Protein AF-A0AAE4S2I0-F1 (afdb_monomer)

Structure (mmCIF, N/CA/C/O backbone):
data_AF-A0AAE4S2I0-F1
#
_entry.id   AF-A0AAE4S2I0-F1
#
loop_
_atom_site.group_PDB
_atom_site.id
_atom_site.type_symbol
_atom_site.label_atom_id
_atom_site.label_alt_id
_atom_site.label_comp_id
_atom_site.label_asym_id
_atom_site.label_entity_id
_atom_site.label_seq_id
_atom_site.pdbx_PDB_ins_code
_atom_site.Cartn_x
_atom_site.Cartn_y
_atom_site.Cartn_z
_atom_site.occupancy
_atom_site.B_iso_or_equiv
_atom_site.auth_seq_id
_atom_site.auth_comp_id
_atom_site.auth_asym_id
_atom_site.auth_atom_id
_atom_site.pdbx_PDB_model_num
ATOM 1 N N . MET A 1 1 ? -3.988 5.671 5.724 1.00 87.19 1 MET A N 1
ATOM 2 C CA . MET A 1 1 ? -4.991 4.601 5.619 1.00 87.19 1 MET A CA 1
ATOM 3 C C . MET A 1 1 ? -5.908 4.723 6.808 1.00 87.19 1 MET A C 1
ATOM 5 O O . MET A 1 1 ? -5.418 4.869 7.922 1.00 87.19 1 MET A O 1
ATOM 9 N N . THR A 1 2 ? -7.210 4.758 6.561 1.00 90.25 2 THR A N 1
ATOM 10 C CA . THR A 1 2 ? -8.209 5.025 7.593 1.00 90.25 2 THR A CA 1
ATOM 11 C C . THR A 1 2 ? -9.389 4.067 7.497 1.00 90.25 2 THR A C 1
ATOM 13 O O . THR A 1 2 ? -9.613 3.434 6.468 1.00 90.25 2 THR A O 1
ATOM 16 N N . SER A 1 3 ? -10.150 3.954 8.579 1.00 87.94 3 SER A N 1
ATOM 17 C CA . SER A 1 3 ? -11.441 3.275 8.594 1.00 87.94 3 SER A CA 1
ATOM 18 C C . SER A 1 3 ? -12.523 4.126 7.917 1.00 87.94 3 SER A C 1
ATOM 20 O O . SER A 1 3 ? -12.329 5.314 7.637 1.00 87.94 3 SER A O 1
ATOM 22 N N . ASP A 1 4 ? -13.718 3.556 7.741 1.00 84.94 4 ASP A N 1
ATOM 23 C CA . ASP A 1 4 ? -14.916 4.303 7.320 1.00 84.94 4 ASP A CA 1
ATOM 24 C C . ASP A 1 4 ? -15.243 5.503 8.240 1.00 84.94 4 ASP A C 1
ATOM 26 O O . ASP A 1 4 ? -15.938 6.427 7.823 1.00 84.94 4 ASP A O 1
ATOM 30 N N . LYS A 1 5 ? -14.739 5.500 9.484 1.00 84.50 5 LYS A N 1
ATOM 31 C CA . LYS A 1 5 ? -14.900 6.582 10.471 1.00 84.50 5 LYS A CA 1
ATOM 32 C C . LYS A 1 5 ? -13.749 7.592 10.470 1.00 84.50 5 LYS A C 1
ATOM 34 O O . LYS A 1 5 ? -13.653 8.390 11.397 1.00 84.50 5 LYS A O 1
ATOM 39 N N . ASP A 1 6 ? -12.869 7.531 9.473 1.00 86.25 6 ASP A N 1
ATOM 40 C CA . ASP A 1 6 ? -11.669 8.366 9.371 1.00 86.25 6 ASP A CA 1
ATOM 41 C C . ASP A 1 6 ? -10.647 8.142 10.509 1.00 86.25 6 ASP A C 1
ATOM 43 O O . ASP A 1 6 ? -9.775 8.975 10.747 1.00 86.25 6 ASP A O 1
ATOM 47 N N . GLU A 1 7 ? -10.701 6.986 11.182 1.00 88.12 7 GLU A N 1
ATOM 48 C CA . GLU A 1 7 ? -9.712 6.593 12.198 1.00 88.12 7 GLU A CA 1
ATOM 49 C C . GLU A 1 7 ? -8.483 5.965 11.522 1.00 88.12 7 GLU A C 1
ATOM 51 O O . GLU A 1 7 ? -8.668 5.129 10.636 1.00 88.12 7 GLU A O 1
ATOM 56 N N . PRO A 1 8 ? -7.243 6.326 11.897 1.00 89.69 8 PRO A N 1
ATOM 57 C CA . PRO A 1 8 ? -6.038 5.747 11.304 1.00 89.69 8 PRO A CA 1
ATOM 58 C C . PRO A 1 8 ? -5.926 4.248 11.601 1.00 89.69 8 PRO A C 1
ATOM 60 O O . PRO A 1 8 ? -6.171 3.813 12.725 1.00 89.69 8 PRO A O 1
ATOM 63 N N . LEU A 1 9 ? -5.531 3.469 10.590 1.00 90.38 9 LEU A N 1
ATOM 64 C CA . LEU A 1 9 ? -5.335 2.021 10.701 1.00 90.38 9 LEU A CA 1
ATOM 65 C C . LEU A 1 9 ? -3.854 1.680 10.612 1.00 90.38 9 LEU A C 1
ATOM 67 O O . LEU A 1 9 ? -3.257 1.802 9.539 1.00 90.38 9 LEU A O 1
ATOM 71 N N . LYS A 1 10 ? -3.279 1.252 11.733 1.00 90.88 10 LYS A N 1
ATOM 72 C CA . LYS A 1 10 ? -1.892 0.778 11.820 1.00 90.88 10 LYS A CA 1
ATOM 73 C C . LYS A 1 10 ? -1.784 -0.690 11.438 1.00 90.88 10 LYS A C 1
ATOM 75 O O . LYS A 1 10 ? -2.803 -1.332 11.267 1.00 90.88 10 LYS A O 1
ATOM 80 N N . ASN A 1 11 ? -0.582 -1.229 11.264 1.00 90.50 11 ASN A N 1
ATOM 81 C CA . ASN A 1 11 ? -0.349 -2.657 11.006 1.00 90.50 11 ASN A CA 1
ATOM 82 C C . ASN A 1 11 ? -1.117 -3.268 9.815 1.00 90.50 11 ASN A C 1
ATOM 84 O O . ASN A 1 11 ? -1.151 -4.489 9.664 1.00 90.50 11 ASN A O 1
ATOM 88 N N . ILE A 1 12 ? -1.692 -2.456 8.927 1.00 92.25 12 ILE A N 1
ATOM 89 C CA . ILE A 1 12 ? -2.326 -2.954 7.715 1.00 92.25 12 ILE A CA 1
ATOM 90 C C . ILE A 1 12 ? -1.218 -3.386 6.774 1.00 92.25 12 ILE A C 1
ATOM 92 O O . ILE A 1 12 ? -0.341 -2.595 6.421 1.00 92.25 12 ILE A O 1
ATOM 96 N N . GLN A 1 13 ? -1.271 -4.646 6.360 1.00 93.50 13 GLN A N 1
ATOM 97 C CA . GLN A 1 13 ? -0.330 -5.199 5.408 1.00 93.50 13 GLN A CA 1
ATOM 98 C C . GLN A 1 13 ? -0.585 -4.591 4.032 1.00 93.50 13 GLN A C 1
ATOM 100 O O . GLN A 1 13 ? -1.688 -4.682 3.496 1.00 93.50 13 GLN A O 1
ATOM 105 N N . VAL A 1 14 ? 0.455 -4.028 3.434 1.00 93.12 14 VAL A N 1
ATOM 106 C CA . VAL A 1 14 ? 0.434 -3.451 2.094 1.00 93.12 14 VAL A CA 1
ATOM 107 C C . VAL A 1 14 ? 1.351 -4.276 1.199 1.00 93.12 14 VAL A C 1
ATOM 109 O O . VAL A 1 14 ? 2.559 -4.322 1.420 1.00 93.12 14 VAL A O 1
ATOM 112 N N . ILE A 1 15 ? 0.785 -4.928 0.186 1.00 92.81 15 ILE A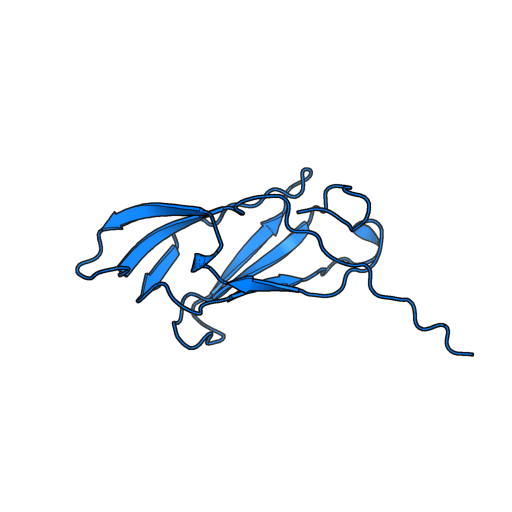 N 1
ATOM 113 C CA . ILE A 1 15 ? 1.528 -5.749 -0.775 1.00 92.81 15 ILE A CA 1
ATOM 114 C C . ILE A 1 15 ? 1.571 -5.030 -2.115 1.00 92.81 15 ILE A C 1
ATOM 116 O O . ILE A 1 15 ? 0.540 -4.880 -2.771 1.00 92.81 15 ILE A O 1
ATOM 120 N N . VAL A 1 16 ? 2.761 -4.651 -2.568 1.00 90.38 16 VAL A N 1
ATOM 121 C CA . VAL A 1 16 ? 2.960 -3.989 -3.860 1.00 90.38 16 VAL A CA 1
ATOM 122 C C . VAL A 1 16 ? 3.451 -5.003 -4.879 1.00 90.38 16 VAL A C 1
ATOM 124 O O . VAL A 1 16 ? 4.567 -5.511 -4.766 1.00 90.38 16 VAL A O 1
ATOM 127 N N . ARG A 1 17 ? 2.634 -5.307 -5.893 1.00 89.81 17 ARG A N 1
ATOM 128 C CA . ARG A 1 17 ? 3.071 -6.157 -7.009 1.00 89.81 17 ARG A CA 1
ATOM 129 C C . ARG A 1 17 ? 3.964 -5.356 -7.946 1.00 89.81 17 ARG A C 1
ATOM 131 O O . ARG A 1 17 ? 3.586 -4.275 -8.384 1.00 89.81 17 ARG A O 1
ATOM 138 N N . GLN A 1 18 ? 5.136 -5.897 -8.258 1.00 85.31 18 GLN A N 1
ATOM 139 C CA . GLN A 1 18 ? 6.081 -5.258 -9.174 1.00 85.31 18 GLN A CA 1
ATOM 140 C C . GLN A 1 18 ? 5.918 -5.781 -10.609 1.00 85.31 18 GLN A C 1
ATOM 142 O O . GLN A 1 18 ? 6.220 -5.065 -11.562 1.00 85.31 18 GLN A O 1
ATOM 147 N N . ASP A 1 19 ? 5.401 -7.000 -10.785 1.00 84.88 19 ASP A N 1
ATOM 148 C CA . ASP A 1 19 ? 5.157 -7.567 -12.112 1.00 84.88 19 ASP A CA 1
ATOM 149 C C . ASP A 1 19 ? 3.938 -6.923 -12.791 1.00 84.88 19 ASP A C 1
ATOM 151 O O . ASP A 1 19 ? 2.882 -6.755 -12.173 1.00 84.88 19 ASP A O 1
ATOM 155 N N . TRP A 1 20 ? 4.072 -6.596 -14.077 1.00 79.81 20 TRP A N 1
ATOM 156 C CA . TRP A 1 20 ? 3.016 -6.006 -14.903 1.00 79.81 20 TRP A CA 1
ATOM 157 C C . TRP A 1 20 ? 1.751 -6.875 -14.958 1.00 79.81 20 TRP A C 1
ATOM 159 O O . TRP A 1 20 ? 0.650 -6.340 -15.073 1.00 79.81 20 TRP A O 1
ATOM 169 N N . ASN A 1 21 ? 1.887 -8.201 -14.836 1.00 83.81 21 ASN A N 1
ATOM 170 C CA . ASN A 1 21 ? 0.764 -9.139 -14.836 1.00 83.81 21 ASN A CA 1
ATOM 171 C C . ASN A 1 21 ? 0.145 -9.364 -13.441 1.00 83.81 21 ASN A C 1
ATOM 173 O O . ASN A 1 21 ? -0.681 -10.263 -13.280 1.00 83.81 21 ASN A O 1
ATOM 177 N N . ASN A 1 22 ? 0.524 -8.566 -12.432 1.00 84.12 22 ASN A N 1
ATOM 178 C CA . ASN A 1 22 ? 0.137 -8.754 -11.028 1.00 84.12 22 ASN A CA 1
ATOM 179 C C . ASN A 1 22 ? 0.559 -10.107 -10.430 1.00 84.12 22 ASN A C 1
ATOM 181 O O . ASN A 1 22 ? -0.067 -10.597 -9.485 1.00 84.12 22 ASN A O 1
ATOM 185 N N . GLY A 1 23 ? 1.624 -10.702 -10.966 1.00 83.19 23 GLY A N 1
ATOM 186 C CA . GLY A 1 23 ? 2.214 -11.938 -10.479 1.00 83.19 23 GLY A CA 1
ATOM 187 C C . GLY A 1 23 ? 2.531 -11.864 -8.990 1.00 83.19 23 GLY A C 1
ATOM 188 O O . GLY A 1 23 ? 2.855 -10.809 -8.445 1.00 83.19 23 GLY A O 1
ATOM 189 N N . VAL A 1 24 ? 2.429 -13.006 -8.307 1.00 82.38 24 VAL A N 1
ATOM 190 C CA . VAL A 1 24 ? 2.637 -13.072 -6.852 1.00 82.38 24 VAL A CA 1
ATOM 191 C C . VAL A 1 24 ? 4.078 -12.690 -6.473 1.00 82.38 24 VAL A C 1
ATOM 193 O O . VAL A 1 24 ? 4.320 -12.218 -5.366 1.00 82.38 24 VAL A O 1
ATOM 196 N N . PHE A 1 25 ? 5.024 -12.820 -7.401 1.00 77.81 25 PHE A N 1
ATOM 197 C CA . PHE A 1 25 ? 6.397 -12.360 -7.242 1.00 77.81 25 PHE A CA 1
ATOM 198 C C . PHE A 1 25 ? 6.910 -11.740 -8.550 1.00 77.81 25 PHE A C 1
ATOM 200 O O . PHE A 1 25 ? 6.547 -12.245 -9.613 1.00 77.81 25 PHE A O 1
ATOM 207 N N . PRO A 1 26 ? 7.772 -10.706 -8.481 1.00 83.56 26 PRO A N 1
ATOM 208 C CA . PRO A 1 26 ? 8.261 -10.059 -7.260 1.00 83.56 26 PRO A CA 1
ATOM 209 C C . PRO A 1 26 ? 7.228 -9.102 -6.632 1.00 83.56 26 PRO A C 1
ATOM 211 O O . PRO A 1 26 ? 6.439 -8.452 -7.324 1.00 83.56 26 PRO A O 1
ATOM 214 N N . ALA A 1 27 ? 7.203 -9.053 -5.298 1.00 87.00 27 ALA A N 1
ATOM 215 C CA . ALA A 1 27 ? 6.317 -8.188 -4.530 1.00 87.00 27 ALA A CA 1
ATOM 216 C C . ALA A 1 27 ? 7.013 -7.705 -3.259 1.00 87.00 27 ALA A C 1
ATOM 218 O O . ALA A 1 27 ? 7.779 -8.453 -2.655 1.00 87.00 27 ALA A O 1
ATOM 219 N N . ASP A 1 28 ? 6.710 -6.476 -2.865 1.00 88.56 28 ASP A N 1
ATOM 220 C CA . ASP A 1 28 ? 7.161 -5.907 -1.601 1.00 88.56 28 ASP A CA 1
ATOM 221 C C . ASP A 1 28 ? 6.020 -5.923 -0.583 1.00 88.56 28 ASP A C 1
ATOM 223 O O . ASP A 1 28 ? 4.853 -5.800 -0.962 1.00 88.56 28 ASP A O 1
ATOM 227 N N . THR A 1 29 ? 6.344 -6.136 0.691 1.00 91.56 29 THR A N 1
ATOM 228 C CA . THR A 1 29 ? 5.358 -6.192 1.779 1.00 91.56 29 THR A CA 1
ATOM 229 C C . THR A 1 29 ? 5.775 -5.248 2.889 1.00 91.56 29 THR A C 1
ATOM 231 O O . THR A 1 29 ? 6.767 -5.484 3.572 1.00 91.56 29 THR A O 1
ATOM 234 N N . ILE A 1 30 ? 4.972 -4.212 3.097 1.00 92.75 30 ILE A N 1
ATOM 235 C CA . ILE A 1 30 ? 5.162 -3.206 4.143 1.00 92.75 30 ILE A CA 1
ATOM 236 C C . ILE A 1 30 ? 3.922 -3.153 5.036 1.00 92.75 30 ILE A C 1
ATOM 238 O O . ILE A 1 30 ? 2.898 -3.765 4.731 1.00 92.75 30 ILE A O 1
ATOM 242 N N . TYR A 1 31 ? 4.007 -2.413 6.135 1.00 92.12 31 TYR A N 1
ATOM 243 C CA . TYR A 1 31 ? 2.905 -2.245 7.078 1.00 92.12 31 TYR A CA 1
ATOM 244 C C . TYR A 1 31 ? 2.659 -0.765 7.335 1.00 92.12 31 TYR A C 1
ATOM 246 O O . TYR A 1 31 ? 3.599 0.033 7.320 1.00 92.12 31 TYR A O 1
ATOM 254 N N . THR A 1 32 ? 1.399 -0.396 7.551 1.00 91.56 32 THR A N 1
ATOM 255 C CA . THR A 1 32 ? 1.061 0.969 7.954 1.00 91.56 32 THR A CA 1
ATOM 256 C C . THR A 1 32 ? 1.531 1.267 9.377 1.00 91.56 32 THR A C 1
ATOM 258 O O . THR A 1 32 ? 1.521 0.401 10.253 1.00 91.56 32 THR A O 1
ATOM 261 N N . ASP A 1 33 ? 1.932 2.510 9.620 1.00 91.44 33 ASP A N 1
ATOM 262 C CA . ASP A 1 33 ? 2.339 2.995 10.938 1.00 91.44 33 ASP A CA 1
ATOM 263 C C . ASP A 1 33 ? 1.142 3.407 11.819 1.00 91.44 33 ASP A C 1
ATOM 265 O O . ASP A 1 33 ? -0.017 3.269 11.432 1.00 91.44 33 ASP A O 1
ATOM 269 N N . GLU A 1 34 ? 1.401 3.954 13.012 1.00 90.44 34 GLU A N 1
ATOM 270 C CA . GLU A 1 34 ? 0.360 4.400 13.956 1.00 90.44 34 GLU A CA 1
ATOM 271 C C . GLU A 1 34 ? -0.597 5.471 13.406 1.00 90.44 34 GLU A C 1
ATOM 273 O O . GLU A 1 34 ? -1.703 5.634 13.920 1.00 90.44 34 GLU A O 1
ATOM 278 N N . LYS A 1 35 ? -0.200 6.197 12.358 1.00 90.06 35 LYS A N 1
ATOM 279 C CA . LYS A 1 35 ? -1.030 7.197 11.673 1.00 90.06 35 LYS A CA 1
ATOM 280 C C . LYS A 1 35 ? -1.732 6.615 10.445 1.00 90.06 35 LYS A C 1
ATOM 282 O O . LYS A 1 35 ? -2.437 7.325 9.725 1.00 90.06 35 LYS A O 1
ATOM 287 N N . GLY A 1 36 ? -1.555 5.321 10.199 1.00 88.31 36 GLY A N 1
ATOM 288 C CA . GLY A 1 36 ? -1.995 4.637 8.998 1.00 88.31 36 GLY A CA 1
ATOM 289 C C . GLY A 1 36 ? -1.214 5.047 7.753 1.00 88.31 36 GLY A C 1
ATOM 290 O O . GLY A 1 36 ? -1.683 4.826 6.634 1.00 88.31 36 GLY A O 1
ATOM 291 N N . GLU A 1 37 ? -0.068 5.697 7.908 1.00 90.62 37 GLU A N 1
ATOM 292 C CA . GLU A 1 37 ? 0.792 6.086 6.801 1.00 90.62 37 GLU A CA 1
ATOM 293 C C . GLU A 1 37 ? 1.668 4.897 6.405 1.00 90.62 37 GLU A C 1
ATOM 295 O O . GLU A 1 37 ? 2.017 4.044 7.218 1.00 90.62 37 GLU A O 1
ATOM 300 N N . PHE A 1 38 ? 1.991 4.804 5.122 1.00 90.75 38 PHE A N 1
ATOM 301 C CA . PHE A 1 38 ? 2.920 3.804 4.624 1.00 90.75 38 PHE A CA 1
ATOM 302 C C . PHE A 1 38 ? 3.705 4.391 3.467 1.00 90.75 38 PHE A C 1
ATOM 304 O O . PHE A 1 38 ? 3.256 5.311 2.772 1.00 90.75 38 PHE A O 1
ATOM 311 N N . LYS A 1 39 ? 4.884 3.828 3.257 1.00 87.81 39 LYS A N 1
ATOM 312 C CA . LYS A 1 39 ? 5.796 4.256 2.217 1.00 87.81 39 LYS A CA 1
ATOM 313 C C . LYS A 1 39 ? 6.566 3.046 1.730 1.00 87.81 39 LYS A C 1
ATOM 315 O O . LYS A 1 39 ? 7.111 2.311 2.546 1.00 87.81 39 LYS A O 1
ATOM 320 N N . THR A 1 40 ? 6.580 2.836 0.421 1.00 83.56 40 THR A N 1
ATOM 321 C CA . THR A 1 40 ? 7.387 1.758 -0.152 1.00 83.56 40 THR A CA 1
ATOM 322 C C . THR A 1 40 ? 8.850 2.171 -0.148 1.00 83.56 40 THR A C 1
ATOM 324 O O . THR A 1 40 ? 9.168 3.340 -0.392 1.00 83.56 40 THR A O 1
ATOM 327 N N . GLU A 1 41 ? 9.735 1.213 0.095 1.00 78.69 41 GLU A N 1
ATOM 328 C CA . GLU A 1 41 ? 11.165 1.410 -0.134 1.00 78.69 41 GLU A CA 1
ATOM 329 C C . GLU A 1 41 ? 11.472 1.292 -1.636 1.00 78.69 41 GLU A C 1
ATOM 331 O O . GLU A 1 41 ? 10.555 1.307 -2.461 1.00 78.69 41 GLU A O 1
ATOM 336 N N . ASP A 1 42 ? 12.744 1.280 -2.025 1.00 77.88 42 ASP A N 1
ATOM 337 C CA . ASP A 1 42 ? 13.167 1.292 -3.422 1.00 77.88 42 ASP A CA 1
ATOM 338 C C . ASP A 1 42 ? 12.623 0.106 -4.243 1.00 77.88 42 ASP A C 1
ATOM 340 O O . ASP A 1 42 ? 13.214 -0.968 -4.324 1.00 77.88 42 ASP A O 1
ATOM 344 N N . LEU A 1 43 ? 11.497 0.319 -4.933 1.00 80.62 43 LEU A N 1
ATOM 345 C CA . LEU A 1 43 ? 10.881 -0.715 -5.759 1.00 80.62 43 LEU A CA 1
ATOM 346 C C . LEU A 1 43 ? 11.429 -0.665 -7.177 1.00 80.62 43 LEU A C 1
ATOM 348 O O . LEU A 1 43 ? 11.222 0.314 -7.897 1.00 80.62 43 LEU A O 1
ATOM 352 N N . SER A 1 44 ? 12.067 -1.754 -7.601 1.00 80.44 44 SER A N 1
ATOM 353 C CA . SER A 1 44 ? 12.432 -1.963 -9.000 1.00 80.44 44 SER A CA 1
ATOM 354 C C . SER A 1 44 ? 11.228 -2.510 -9.759 1.00 80.44 44 SER A C 1
ATOM 356 O O . SER A 1 44 ? 10.904 -3.693 -9.667 1.00 80.44 44 SER A O 1
ATOM 358 N N . ILE A 1 45 ? 10.535 -1.636 -10.486 1.00 77.94 45 ILE A N 1
ATOM 359 C CA . ILE A 1 45 ? 9.317 -1.995 -11.220 1.00 77.94 45 ILE A CA 1
ATOM 360 C C . ILE A 1 45 ? 9.572 -1.869 -12.713 1.00 77.94 45 ILE A C 1
ATOM 362 O O . ILE A 1 45 ? 10.078 -0.850 -13.183 1.00 77.94 45 ILE A O 1
ATOM 366 N N . GLY A 1 46 ? 9.222 -2.920 -13.455 1.00 73.81 46 GLY A N 1
ATOM 367 C CA . GLY A 1 46 ? 9.287 -2.946 -14.909 1.00 73.81 46 GLY A CA 1
ATOM 368 C C . GLY A 1 46 ? 7.927 -2.638 -15.523 1.00 73.81 46 GLY A C 1
ATOM 369 O O . GLY A 1 46 ? 7.077 -3.519 -15.580 1.00 73.81 46 GLY A O 1
ATOM 370 N N . GLY A 1 47 ? 7.735 -1.407 -16.002 1.00 75.06 47 GLY A N 1
ATOM 371 C CA . GLY A 1 47 ? 6.495 -0.982 -16.654 1.00 75.06 47 GLY A CA 1
ATOM 372 C C . GLY A 1 47 ? 5.383 -0.708 -15.644 1.00 75.06 47 GLY A C 1
ATOM 373 O O . GLY A 1 47 ? 4.718 -1.626 -15.182 1.00 75.06 47 GLY A O 1
ATOM 374 N N . ILE A 1 48 ? 5.165 0.564 -15.311 1.00 75.88 48 ILE A N 1
ATOM 375 C CA . ILE A 1 48 ? 4.123 0.996 -14.370 1.00 75.88 48 ILE A CA 1
ATOM 376 C C . ILE A 1 48 ? 2.805 1.139 -15.129 1.00 75.88 48 ILE A C 1
ATOM 378 O O . ILE A 1 48 ? 2.651 2.066 -15.919 1.00 75.88 48 ILE A O 1
ATOM 382 N N . ASN A 1 49 ? 1.866 0.223 -14.899 1.00 80.31 49 ASN A N 1
ATOM 383 C CA . ASN A 1 49 ? 0.545 0.242 -15.532 1.00 80.31 49 ASN A CA 1
ATOM 384 C C . ASN A 1 49 ? -0.536 -0.260 -14.568 1.00 80.31 49 ASN A C 1
ATOM 386 O O . ASN A 1 49 ? -1.048 0.491 -13.739 1.00 80.31 49 ASN A O 1
ATOM 3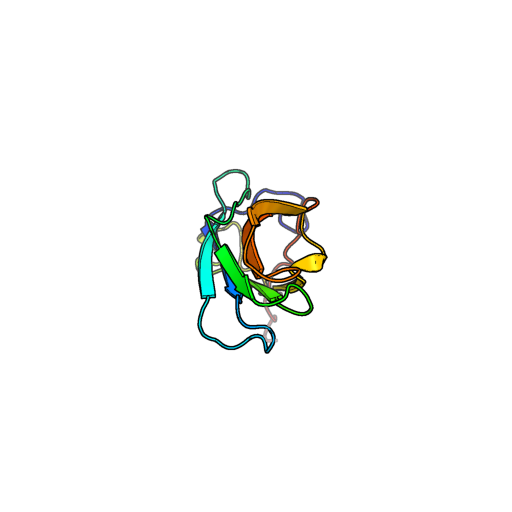90 N N . GLU A 1 50 ? -0.907 -1.532 -14.703 1.00 85.44 50 GLU A N 1
ATOM 391 C CA . GLU A 1 50 ? -2.050 -2.149 -14.031 1.00 85.44 50 GLU A CA 1
ATOM 392 C C . GLU A 1 50 ? -1.641 -2.920 -12.774 1.00 85.44 50 GLU A C 1
ATOM 394 O O . GLU A 1 50 ? -2.442 -3.693 -12.243 1.00 85.44 50 GLU A O 1
ATOM 399 N N . GLN A 1 51 ? -0.410 -2.723 -12.285 1.00 88.31 51 GLN A N 1
ATOM 400 C CA . GLN A 1 51 ? -0.012 -3.321 -11.019 1.00 88.31 51 GLN A CA 1
ATOM 401 C C . GLN A 1 51 ? -0.904 -2.821 -9.888 1.00 88.31 51 GLN A C 1
ATOM 403 O O . GLN A 1 51 ? -1.285 -1.648 -9.829 1.00 88.31 51 GLN A O 1
ATOM 408 N N . LYS A 1 52 ? -1.212 -3.733 -8.978 1.00 90.44 52 LYS A N 1
ATOM 409 C CA . LYS A 1 52 ? -2.066 -3.511 -7.827 1.00 90.44 52 LYS A CA 1
ATOM 410 C C . LYS A 1 52 ? -1.248 -3.499 -6.552 1.00 90.44 52 LYS A C 1
ATOM 412 O O . LYS A 1 52 ? -0.350 -4.320 -6.344 1.00 90.44 52 LYS A O 1
ATOM 417 N N . VAL A 1 53 ? -1.634 -2.579 -5.687 1.00 91.88 53 VAL A N 1
ATOM 418 C CA . VAL A 1 53 ? -1.243 -2.535 -4.291 1.00 91.88 53 VAL A CA 1
ATOM 419 C C . VAL A 1 53 ? -2.417 -3.064 -3.489 1.00 91.88 53 VAL A C 1
ATOM 421 O O . VAL A 1 53 ? -3.510 -2.510 -3.572 1.00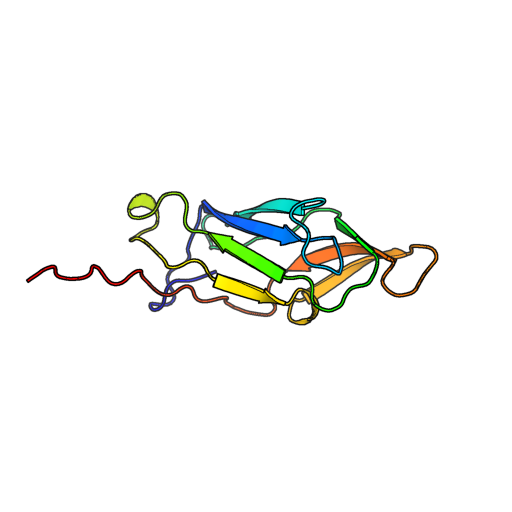 91.88 53 VAL A O 1
ATOM 424 N N . TYR A 1 54 ? -2.203 -4.162 -2.777 1.00 92.75 54 TYR A N 1
ATOM 425 C CA . TYR A 1 54 ? -3.215 -4.819 -1.959 1.00 92.75 54 TYR A CA 1
ATOM 426 C C . TYR A 1 54 ? -3.062 -4.398 -0.506 1.00 92.75 54 TYR A C 1
ATOM 428 O O . TYR A 1 54 ? -1.942 -4.269 -0.021 1.00 92.75 54 TYR A O 1
ATOM 436 N N . PHE A 1 55 ? -4.183 -4.252 0.183 1.00 92.81 55 PHE A N 1
ATOM 437 C CA . PHE A 1 55 ? -4.256 -3.908 1.593 1.00 92.81 55 PHE A CA 1
ATOM 438 C C . PHE A 1 55 ? -4.989 -5.024 2.316 1.00 92.81 55 PHE A C 1
ATOM 440 O O . PHE A 1 55 ? -6.135 -5.319 1.978 1.00 92.81 55 PHE A O 1
ATOM 447 N N . ASN A 1 56 ? -4.332 -5.648 3.285 1.00 91.69 56 ASN A N 1
ATOM 448 C CA . ASN A 1 56 ? -4.897 -6.728 4.075 1.00 91.69 56 ASN A CA 1
ATOM 449 C C . ASN A 1 56 ? -4.829 -6.378 5.553 1.00 91.69 56 ASN A C 1
ATOM 451 O O . ASN A 1 56 ? -3.773 -6.036 6.083 1.00 91.69 56 ASN A O 1
ATOM 455 N N . ASP A 1 57 ? -5.963 -6.533 6.213 1.00 90.19 57 ASP A N 1
ATOM 456 C CA . ASP A 1 57 ? -6.034 -6.535 7.660 1.00 90.19 57 ASP A CA 1
ATOM 457 C C . ASP A 1 57 ? -5.666 -7.935 8.174 1.00 90.19 57 ASP A C 1
ATOM 459 O O . ASP A 1 57 ? -6.360 -8.915 7.885 1.00 90.19 57 ASP A O 1
ATOM 463 N N . ILE A 1 58 ? -4.520 -8.037 8.848 1.00 87.25 58 ILE A N 1
ATOM 464 C CA . ILE A 1 58 ? -3.944 -9.311 9.308 1.00 87.25 58 ILE A CA 1
ATOM 465 C C . ILE A 1 58 ? -4.186 -9.574 10.796 1.00 87.25 58 ILE A C 1
ATOM 467 O O . ILE A 1 58 ? -4.084 -10.716 11.239 1.00 87.25 58 ILE A O 1
ATOM 471 N N . ASP A 1 59 ? -4.501 -8.532 11.554 1.00 82.25 59 ASP A N 1
ATOM 472 C CA . ASP A 1 59 ? -4.661 -8.513 13.008 1.00 82.25 59 ASP A CA 1
ATOM 473 C C . ASP A 1 59 ? -6.119 -8.234 13.424 1.00 82.25 59 ASP A C 1
ATOM 475 O O . ASP A 1 59 ? -6.505 -8.467 14.572 1.00 82.25 59 ASP A O 1
ATOM 479 N N . GLY A 1 60 ? -6.985 -7.857 12.480 1.00 82.94 60 GLY A N 1
ATOM 480 C CA . GLY A 1 60 ? -8.430 -7.933 12.623 1.00 82.94 60 GLY A CA 1
ATOM 481 C C . GLY A 1 60 ? -8.950 -7.041 13.745 1.00 82.94 60 GLY A C 1
ATOM 482 O O . GLY A 1 60 ? -8.933 -5.816 13.672 1.00 82.94 60 GLY A O 1
ATOM 483 N N . GLU A 1 61 ? -9.452 -7.653 14.819 1.00 82.69 61 GLU A N 1
ATOM 484 C CA . GLU A 1 61 ? -10.002 -6.892 15.949 1.00 82.69 61 GLU A CA 1
ATOM 485 C C . GLU A 1 61 ? -8.948 -6.041 16.676 1.00 82.69 61 GLU A C 1
ATOM 487 O O . GLU A 1 61 ? -9.310 -5.002 17.231 1.00 82.69 61 GLU A O 1
ATOM 492 N N . GLU A 1 62 ? -7.660 -6.403 16.618 1.00 80.19 62 GLU A N 1
ATOM 493 C CA . GLU A 1 62 ? -6.583 -5.594 17.214 1.00 80.19 62 GLU A CA 1
ATOM 494 C C . GLU A 1 62 ? -6.422 -4.228 16.530 1.00 80.19 62 GLU A C 1
ATOM 496 O O . GLU A 1 62 ? -5.947 -3.273 17.149 1.00 80.19 62 GLU A O 1
ATOM 501 N N . ASN A 1 63 ? -6.921 -4.098 15.299 1.00 73.00 63 ASN A N 1
ATOM 502 C CA . ASN A 1 63 ? -6.876 -2.878 14.503 1.00 73.00 63 ASN A CA 1
ATOM 503 C C . ASN A 1 63 ? -8.121 -1.986 14.639 1.00 73.00 63 ASN A C 1
ATOM 505 O O . ASN A 1 63 ? -8.405 -1.129 13.800 1.00 73.00 63 ASN A O 1
ATOM 509 N N . GLY A 1 64 ? -8.893 -2.167 15.716 1.00 72.06 64 GLY A N 1
ATOM 510 C CA . GLY A 1 64 ? -10.153 -1.446 15.927 1.00 72.06 64 GLY A CA 1
ATOM 511 C C . GLY A 1 64 ? -11.343 -2.078 15.191 1.00 72.06 64 GLY A C 1
ATOM 512 O O . GLY A 1 64 ? -12.400 -1.445 15.039 1.00 72.06 64 GLY A O 1
ATOM 513 N N . GLY A 1 65 ? -11.193 -3.330 14.753 1.00 78.12 65 GLY A N 1
ATOM 514 C CA . GLY A 1 65 ? -12.216 -4.167 14.126 1.00 78.12 65 GLY A CA 1
ATOM 515 C C . GLY A 1 65 ? -11.720 -4.794 12.827 1.00 78.12 65 GLY A C 1
ATOM 516 O O . GLY A 1 65 ? -10.875 -4.221 12.165 1.00 78.12 65 GLY A O 1
ATOM 517 N N . ALA A 1 66 ? -12.288 -5.932 12.428 1.00 85.94 66 ALA A N 1
ATOM 518 C CA . ALA A 1 66 ? -11.894 -6.583 11.180 1.00 85.94 66 ALA A CA 1
ATOM 519 C C . ALA A 1 66 ? -12.295 -5.755 9.944 1.00 85.94 66 ALA A C 1
ATOM 521 O O . ALA A 1 66 ? -13.465 -5.386 9.799 1.00 85.94 66 ALA A O 1
ATOM 522 N N . PHE A 1 67 ? -11.364 -5.528 9.021 1.00 89.06 67 PHE A N 1
ATOM 523 C CA . PHE A 1 67 ? -11.556 -4.842 7.743 1.00 89.06 67 PHE A CA 1
ATOM 524 C C . PHE A 1 67 ? -11.517 -5.816 6.558 1.00 89.06 67 PHE A C 1
ATOM 526 O O . PHE A 1 67 ? -10.914 -6.889 6.606 1.00 89.06 67 PHE A O 1
ATOM 533 N N . LYS A 1 68 ? -12.226 -5.471 5.478 1.00 89.94 68 LYS A N 1
ATOM 534 C CA . LYS A 1 68 ? -12.157 -6.205 4.207 1.00 89.94 68 LYS A CA 1
ATOM 535 C C . LYS A 1 68 ? -10.869 -5.800 3.484 1.00 89.94 68 LYS A C 1
ATOM 537 O O . LYS A 1 68 ? -10.513 -4.624 3.482 1.00 89.94 68 LYS A O 1
ATOM 542 N N . SER A 1 69 ? -10.204 -6.765 2.850 1.00 90.25 69 SER A N 1
ATOM 543 C CA . SER A 1 69 ? -9.076 -6.470 1.968 1.00 90.25 69 SER A CA 1
ATOM 544 C C . SER A 1 69 ? -9.516 -5.608 0.789 1.00 90.25 69 SER A C 1
ATOM 546 O O . SER A 1 69 ? -10.597 -5.824 0.237 1.00 90.25 69 SER A O 1
ATOM 548 N N . ASP A 1 70 ? -8.652 -4.691 0.370 1.00 91.88 70 ASP A N 1
ATOM 549 C CA . ASP A 1 70 ? -8.888 -3.826 -0.787 1.00 91.88 70 ASP A CA 1
ATOM 550 C C . ASP A 1 70 ? -7.637 -3.734 -1.671 1.00 91.88 70 ASP A C 1
ATOM 552 O O . ASP A 1 70 ? -6.559 -4.209 -1.305 1.00 91.88 70 ASP A O 1
ATOM 556 N N . SER A 1 71 ? -7.762 -3.148 -2.859 1.00 91.44 71 SER A N 1
ATOM 557 C CA . SER A 1 71 ? -6.632 -2.918 -3.753 1.00 91.44 71 SER A CA 1
ATOM 558 C C . SER A 1 71 ? -6.766 -1.627 -4.549 1.00 91.44 71 SER A C 1
ATOM 560 O O . SER A 1 71 ? -7.845 -1.300 -5.034 1.00 91.44 71 SER A O 1
ATOM 562 N N . VAL A 1 72 ? -5.646 -0.940 -4.766 1.00 91.44 72 VAL A N 1
ATOM 563 C CA . VAL A 1 72 ? -5.563 0.230 -5.653 1.00 91.44 72 VAL A CA 1
ATOM 564 C C . VAL A 1 72 ? -4.542 -0.010 -6.754 1.00 91.44 72 VAL A C 1
ATOM 566 O O . VAL A 1 72 ? -3.618 -0.808 -6.597 1.00 91.44 72 VAL A O 1
ATOM 569 N N . LEU A 1 73 ? -4.691 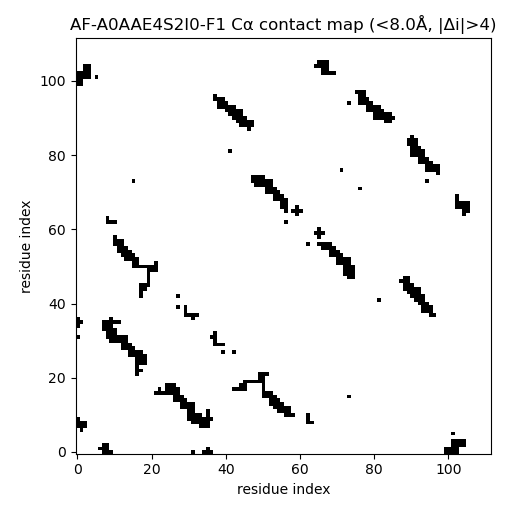0.680 -7.881 1.00 90.00 73 LEU A N 1
ATOM 570 C CA . LEU A 1 73 ? -3.695 0.625 -8.945 1.00 90.00 73 LEU A CA 1
ATOM 571 C C . LEU A 1 73 ? -2.498 1.499 -8.576 1.00 90.00 73 LEU A C 1
ATOM 573 O O . LEU A 1 73 ? -2.651 2.624 -8.103 1.00 90.00 73 LEU A O 1
ATOM 577 N N . ILE A 1 74 ? -1.296 1.006 -8.855 1.00 86.69 74 ILE A N 1
ATOM 578 C CA . ILE A 1 74 ? -0.054 1.703 -8.523 1.00 86.69 74 ILE A CA 1
ATOM 579 C C . ILE A 1 74 ? 0.062 3.054 -9.252 1.00 86.69 74 ILE A C 1
ATOM 581 O O . ILE A 1 74 ? 0.577 4.021 -8.698 1.00 86.69 74 ILE A O 1
A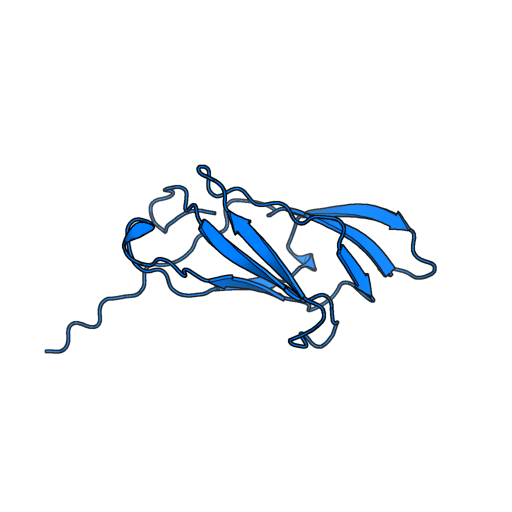TOM 585 N N . LYS A 1 75 ? -0.493 3.161 -10.469 1.00 86.62 75 LYS A N 1
ATOM 586 C CA . LYS A 1 75 ? -0.562 4.413 -11.249 1.00 86.62 75 LYS A CA 1
ATOM 587 C C . LYS A 1 75 ? -1.454 5.482 -10.601 1.00 86.62 75 LYS A C 1
ATOM 589 O O . LYS A 1 75 ? -1.295 6.680 -10.848 1.00 86.62 75 LYS A O 1
ATOM 594 N N . ASP A 1 76 ? -2.392 5.054 -9.758 1.00 88.75 76 ASP A N 1
ATOM 595 C CA . ASP A 1 76 ? -3.292 5.944 -9.031 1.00 88.75 76 ASP A CA 1
ATOM 596 C C . ASP A 1 76 ? -2.674 6.424 -7.712 1.00 88.75 76 ASP A C 1
ATOM 598 O O . ASP A 1 76 ? -3.256 7.270 -7.038 1.00 88.75 76 ASP A O 1
ATOM 602 N N . MET A 1 77 ? -1.457 5.983 -7.384 1.00 88.94 77 MET A N 1
ATOM 603 C CA . MET A 1 77 ? -0.673 6.443 -6.240 1.00 88.94 77 MET A CA 1
ATOM 604 C C . MET A 1 77 ? 0.288 7.577 -6.615 1.00 88.94 77 MET A C 1
ATOM 606 O O . MET A 1 77 ? 0.537 7.852 -7.791 1.00 88.94 77 MET A O 1
ATOM 610 N N . ASN A 1 78 ? 0.801 8.290 -5.613 1.00 88.94 78 ASN A N 1
ATOM 611 C CA . ASN A 1 78 ? 1.916 9.200 -5.826 1.00 88.94 78 ASN A CA 1
ATOM 612 C C . ASN A 1 78 ? 3.151 8.361 -6.133 1.00 88.94 78 ASN A C 1
ATOM 614 O O . ASN A 1 78 ? 3.489 7.453 -5.379 1.00 88.94 78 ASN A O 1
ATOM 618 N N . GLN A 1 79 ? 3.818 8.692 -7.231 1.00 86.19 79 GLN A N 1
ATOM 619 C CA . GLN A 1 79 ? 5.026 8.023 -7.681 1.00 86.19 79 GLN A CA 1
ATOM 620 C C . GLN A 1 79 ? 6.174 9.022 -7.665 1.00 86.19 79 GLN A C 1
ATOM 622 O O . GLN A 1 79 ? 6.134 10.049 -8.347 1.00 86.19 79 GLN A O 1
ATOM 627 N N . LYS A 1 80 ? 7.234 8.686 -6.938 1.00 87.31 80 LYS A N 1
ATOM 628 C CA . LYS A 1 80 ? 8.491 9.422 -6.943 1.00 87.31 80 LYS A CA 1
ATOM 629 C C . LYS A 1 80 ? 9.576 8.539 -7.544 1.00 87.31 80 LYS A C 1
ATOM 631 O O . LYS A 1 80 ? 9.933 7.503 -6.993 1.00 87.31 80 LYS A O 1
ATOM 636 N N . LYS A 1 81 ? 10.091 8.942 -8.705 1.00 83.56 81 LYS A N 1
ATOM 637 C CA . LYS A 1 81 ? 11.202 8.257 -9.374 1.00 83.56 81 LYS A CA 1
ATOM 638 C C . LYS A 1 81 ? 12.502 8.587 -8.638 1.00 83.56 81 LYS A C 1
ATOM 640 O O . LYS A 1 81 ? 12.852 9.760 -8.538 1.00 83.56 81 LYS A O 1
ATOM 645 N N . LEU A 1 82 ? 13.168 7.567 -8.101 1.00 85.06 82 LEU A N 1
ATOM 646 C CA . LEU A 1 8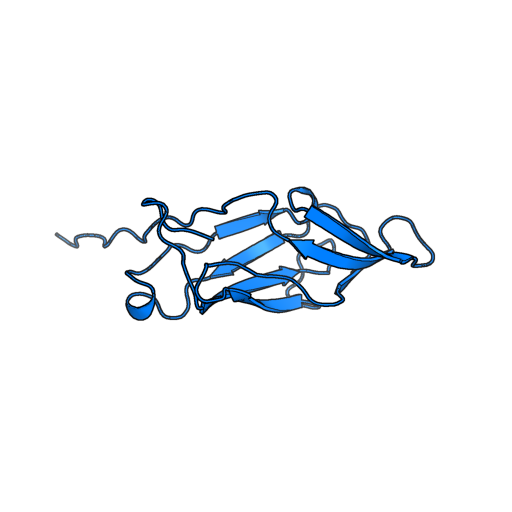2 ? 14.444 7.693 -7.391 1.00 85.06 82 LEU A CA 1
ATOM 647 C C . LEU A 1 82 ? 15.628 7.486 -8.339 1.00 85.06 82 LEU A C 1
ATOM 649 O O . LEU A 1 82 ? 16.560 8.282 -8.330 1.00 85.06 82 LEU A O 1
ATOM 653 N N . GLU A 1 83 ? 15.564 6.459 -9.191 1.00 81.69 83 GLU A N 1
ATOM 654 C CA . GLU A 1 83 ? 16.590 6.174 -10.201 1.00 81.69 83 GLU A CA 1
ATOM 655 C C . GLU A 1 83 ? 15.955 5.881 -11.565 1.00 81.69 83 GLU A C 1
ATOM 657 O O . GLU A 1 83 ? 14.910 5.227 -11.664 1.00 81.69 83 GLU A O 1
ATOM 662 N N . GLU A 1 84 ? 16.593 6.360 -12.635 1.00 69.25 84 GLU A N 1
ATOM 663 C CA . GLU A 1 84 ? 16.203 6.037 -14.006 1.00 69.25 84 GLU A CA 1
ATOM 664 C C . GLU A 1 84 ? 16.764 4.681 -14.432 1.00 69.25 84 GLU A C 1
ATOM 666 O O . GLU A 1 84 ? 17.973 4.475 -14.442 1.00 69.25 84 GLU A O 1
ATOM 671 N N . GLY A 1 85 ? 15.886 3.751 -14.809 1.00 66.31 85 GLY A N 1
ATOM 672 C CA . GLY A 1 85 ? 16.273 2.569 -15.570 1.00 66.31 85 GLY A CA 1
ATOM 673 C C . GLY A 1 85 ? 16.337 2.876 -17.066 1.00 66.31 85 GLY A C 1
ATOM 674 O O . GLY A 1 85 ? 15.843 3.900 -17.535 1.00 66.31 85 GLY A O 1
ATOM 675 N N . GLY A 1 86 ? 16.928 1.962 -17.838 1.00 66.62 86 GLY A N 1
ATOM 676 C CA . GLY A 1 86 ? 17.170 2.147 -19.277 1.00 66.62 86 GLY A CA 1
ATOM 677 C C . GLY A 1 86 ? 15.919 2.276 -20.164 1.00 66.62 86 GLY A C 1
ATOM 678 O O . GLY A 1 86 ? 16.060 2.531 -21.356 1.00 66.62 86 GLY A O 1
ATOM 679 N N . HIS A 1 87 ? 14.708 2.118 -19.615 1.00 63.03 87 HIS A N 1
ATOM 680 C CA . HIS A 1 87 ? 13.438 2.233 -20.336 1.00 63.03 87 HIS A CA 1
ATOM 681 C C . HIS A 1 87 ? 12.396 3.052 -19.557 1.00 63.03 87 HIS A C 1
ATOM 683 O O . HIS A 1 87 ? 12.465 3.217 -18.339 1.00 63.03 87 HIS A O 1
ATOM 689 N N . TRP A 1 88 ? 11.397 3.554 -20.285 1.00 56.78 88 TRP A N 1
ATOM 690 C CA . TRP A 1 88 ? 10.241 4.265 -19.744 1.00 56.78 88 TRP A CA 1
ATOM 691 C C . TRP A 1 88 ? 9.523 3.386 -18.706 1.00 56.78 88 TRP A C 1
ATOM 693 O O . TRP A 1 88 ? 9.183 2.237 -18.970 1.00 56.78 88 TRP A O 1
ATOM 703 N N . TYR A 1 89 ? 9.360 3.922 -17.493 1.00 62.16 89 TYR A N 1
ATOM 704 C CA . TYR A 1 89 ? 8.802 3.224 -16.324 1.00 62.16 89 TYR A CA 1
ATOM 705 C C . TYR A 1 89 ? 9.558 1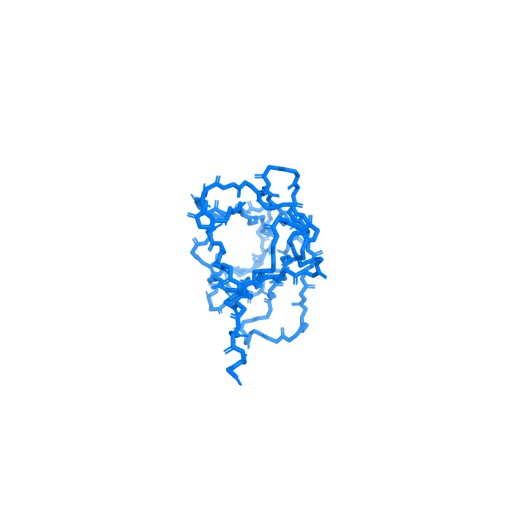.966 -15.867 1.00 62.16 89 TYR A C 1
ATOM 707 O O . TYR A 1 89 ? 8.984 1.143 -15.160 1.00 62.16 89 TYR A O 1
ATOM 715 N N . VAL A 1 90 ? 10.834 1.832 -16.237 1.00 69.00 90 VAL A N 1
ATOM 716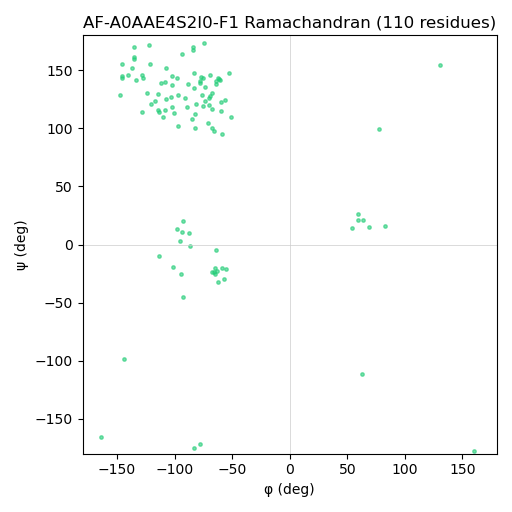 C CA . VAL A 1 90 ? 11.782 0.921 -15.590 1.00 69.00 90 VAL A CA 1
ATOM 717 C C . VAL A 1 90 ? 12.678 1.769 -14.699 1.00 69.00 90 VAL A C 1
ATOM 719 O O . VAL A 1 90 ? 13.226 2.776 -15.147 1.00 69.00 90 VAL A O 1
ATOM 722 N N . GLY A 1 91 ? 12.799 1.416 -13.427 1.00 74.75 91 GLY A N 1
ATOM 723 C CA . GLY A 1 91 ? 13.589 2.191 -12.473 1.00 74.75 91 GLY A CA 1
ATOM 724 C C . GLY A 1 91 ? 13.204 1.901 -11.034 1.00 74.75 91 GLY A C 1
ATOM 725 O O . GLY A 1 91 ? 12.335 1.068 -10.774 1.00 74.75 91 GLY A O 1
ATOM 726 N N . LYS A 1 92 ? 13.859 2.610 -10.113 1.00 83.75 92 LYS A N 1
ATOM 727 C CA . LYS A 1 92 ? 13.504 2.566 -8.697 1.00 83.75 92 LYS A CA 1
ATOM 728 C C . LYS A 1 92 ? 12.495 3.649 -8.391 1.00 83.75 92 LYS A C 1
ATOM 730 O O . LYS A 1 92 ? 12.734 4.828 -8.676 1.00 83.75 92 LYS A O 1
ATOM 735 N N . PHE A 1 93 ? 11.383 3.244 -7.804 1.00 85.56 93 PHE A N 1
ATOM 736 C CA . PHE A 1 93 ? 10.285 4.131 -7.478 1.00 85.56 93 PHE A CA 1
ATOM 737 C C . PHE A 1 93 ? 9.896 3.989 -6.015 1.00 85.56 93 PHE A C 1
ATOM 739 O O . PHE A 1 93 ? 9.903 2.903 -5.445 1.00 85.56 93 PHE A O 1
ATOM 746 N N . GLU A 1 94 ? 9.531 5.123 -5.443 1.00 87.81 94 GLU A N 1
ATOM 747 C CA . GLU A 1 94 ? 8.922 5.250 -4.134 1.00 87.81 94 GLU A CA 1
ATOM 748 C C . GLU A 1 94 ? 7.451 5.609 -4.348 1.00 87.81 94 GLU A C 1
ATOM 750 O O . GLU A 1 94 ? 7.142 6.580 -5.051 1.00 87.81 94 GLU A O 1
ATOM 755 N N . PHE A 1 95 ? 6.549 4.824 -3.762 1.00 87.94 95 PHE A N 1
ATOM 756 C CA . PHE A 1 95 ? 5.115 5.051 -3.850 1.00 87.94 95 PHE A CA 1
ATOM 757 C C . PHE A 1 95 ? 4.542 5.451 -2.500 1.00 87.94 95 PHE A C 1
ATOM 759 O O . PHE A 1 95 ? 4.877 4.893 -1.451 1.00 87.94 95 PHE A O 1
ATOM 766 N N . SER A 1 96 ? 3.635 6.418 -2.550 1.00 87.75 96 SER A N 1
ATOM 767 C CA . SER A 1 96 ? 2.845 6.855 -1.408 1.00 87.75 96 SER A CA 1
ATOM 768 C C . SER A 1 96 ? 1.392 7.072 -1.831 1.00 87.75 96 SER A C 1
ATOM 770 O O . SER A 1 96 ? 1.102 7.329 -3.003 1.00 87.75 96 SER A O 1
ATOM 772 N N . PRO A 1 97 ? 0.424 6.923 -0.923 1.00 85.50 97 PRO A N 1
ATOM 773 C CA . PRO A 1 97 ? -0.975 7.131 -1.271 1.00 85.50 97 PRO A CA 1
ATOM 774 C C . PRO A 1 97 ? -1.234 8.600 -1.677 1.00 85.50 97 PRO A C 1
ATOM 776 O O . PRO A 1 97 ? -0.675 9.522 -1.085 1.00 85.50 97 PRO A O 1
ATOM 779 N N . LYS A 1 98 ? -2.079 8.840 -2.700 1.00 83.12 98 LYS A N 1
ATOM 780 C CA . LYS A 1 98 ? -2.474 10.211 -3.121 1.00 83.12 98 LYS A CA 1
ATOM 781 C C . LYS A 1 98 ? -3.333 10.937 -2.087 1.00 83.12 98 LYS A C 1
ATOM 783 O O . LYS A 1 98 ? -3.374 12.162 -2.069 1.00 83.12 98 LYS A O 1
ATOM 788 N N . GLY A 1 99 ? -4.014 10.176 -1.242 1.00 81.94 99 GLY A N 1
ATOM 789 C CA . GLY A 1 99 ? -4.865 10.666 -0.169 1.00 81.94 99 GLY A CA 1
ATOM 790 C C . GLY A 1 99 ? -5.157 9.551 0.828 1.00 81.94 99 GLY A C 1
ATOM 791 O O . GLY A 1 99 ? -4.518 8.499 0.810 1.00 81.94 99 GLY A O 1
ATOM 792 N N . SER A 1 100 ? -6.143 9.761 1.692 1.00 79.81 100 SER A N 1
ATOM 793 C CA . SER A 1 100 ? -6.540 8.761 2.683 1.00 79.81 100 SER A CA 1
ATOM 794 C C . SER A 1 100 ? -7.235 7.575 2.006 1.00 79.81 100 SER A C 1
ATOM 796 O O . SER A 1 100 ? -8.388 7.682 1.599 1.00 79.81 100 SER A O 1
ATOM 798 N N . ILE A 1 101 ? -6.539 6.441 1.877 1.00 87.19 101 ILE A N 1
ATOM 799 C CA . ILE A 1 101 ? -7.161 5.173 1.464 1.00 87.19 101 ILE A CA 1
ATOM 800 C C . ILE A 1 101 ? -8.047 4.688 2.615 1.00 87.19 101 ILE A C 1
ATOM 802 O O . ILE A 1 101 ? -7.533 4.492 3.721 1.00 87.19 101 ILE A O 1
ATOM 806 N N . LYS A 1 102 ? -9.349 4.527 2.359 1.00 90.06 102 LYS A N 1
ATOM 807 C CA . LYS A 1 102 ? -10.333 4.061 3.342 1.00 90.06 102 LYS A CA 1
ATOM 808 C C . LYS A 1 102 ? -10.575 2.566 3.181 1.00 90.06 102 LYS A C 1
ATOM 810 O O . LYS A 1 102 ? -10.875 2.131 2.075 1.00 90.06 102 LYS A O 1
ATOM 815 N N . LEU A 1 103 ? -10.475 1.808 4.269 1.00 88.25 103 LEU A N 1
ATOM 816 C CA . LEU A 1 103 ? -10.874 0.403 4.309 1.00 88.25 103 LEU A CA 1
ATOM 817 C C . LEU A 1 103 ? -12.227 0.250 4.989 1.00 88.25 103 LEU A C 1
ATOM 819 O O . LEU A 1 103 ? -12.476 0.831 6.051 1.00 88.25 103 LEU A O 1
ATOM 823 N N . SER A 1 104 ? -13.070 -0.591 4.395 1.00 87.69 104 SER A N 1
ATOM 824 C CA . SER A 1 104 ? -14.391 -0.876 4.938 1.00 87.69 104 SER A CA 1
ATOM 825 C C . SER A 1 104 ? -14.370 -2.033 5.922 1.00 87.69 104 SER A C 1
ATOM 827 O O . SER A 1 104 ? -13.733 -3.063 5.678 1.00 87.69 104 SER A O 1
ATOM 829 N N . LYS A 1 105 ? -15.100 -1.895 7.035 1.00 85.00 105 LYS A N 1
ATOM 830 C CA . LYS A 1 105 ? -15.212 -2.986 8.016 1.00 85.00 105 LYS A CA 1
ATOM 831 C C . LYS A 1 105 ? -15.847 -4.227 7.390 1.00 85.00 105 LYS A C 1
ATOM 833 O O . LYS A 1 105 ? -16.775 -4.162 6.579 1.00 85.00 105 LYS A O 1
ATOM 838 N N . LYS A 1 106 ? -15.352 -5.395 7.790 1.00 82.44 106 LYS A N 1
ATOM 839 C CA . LYS A 1 106 ? -15.977 -6.672 7.480 1.00 82.44 106 LYS A CA 1
ATOM 840 C C . LYS A 1 106 ? -17.291 -6.731 8.243 1.00 82.44 106 LYS A C 1
ATOM 842 O O . LYS A 1 106 ? -17.317 -6.694 9.471 1.0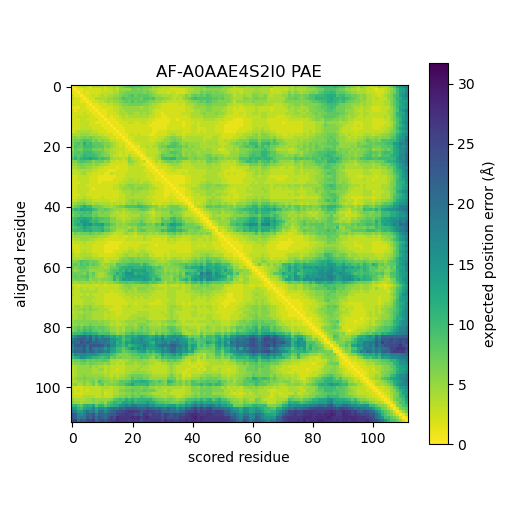0 82.44 106 LYS A O 1
ATOM 847 N N . GLU A 1 107 ? -18.394 -6.790 7.508 1.00 72.44 107 GLU A N 1
ATOM 848 C CA . GLU A 1 107 ? -19.695 -7.019 8.116 1.00 72.44 107 GLU A CA 1
ATOM 849 C C . GLU A 1 107 ? -19.645 -8.364 8.832 1.00 72.44 107 GLU A C 1
ATOM 851 O O . GLU A 1 107 ? -19.314 -9.397 8.243 1.00 72.44 107 GLU A O 1
ATOM 856 N N . LYS A 1 108 ? -19.935 -8.340 10.133 1.00 59.06 108 LYS A N 1
ATOM 857 C CA . LYS A 1 108 ? -20.224 -9.554 10.877 1.00 59.06 108 LYS A CA 1
ATOM 858 C C . LYS A 1 108 ? -21.547 -10.036 10.304 1.00 59.06 108 LYS A C 1
ATOM 860 O O . LYS A 1 108 ? -22.582 -9.451 10.623 1.00 59.06 108 LYS A O 1
ATOM 865 N N . ASN A 1 109 ? -21.510 -11.020 9.405 1.00 50.84 109 ASN A N 1
ATOM 866 C CA . ASN A 1 109 ? -22.720 -11.741 9.039 1.00 50.84 109 ASN A CA 1
ATOM 867 C C . ASN A 1 109 ? -23.346 -12.174 10.366 1.00 50.84 109 ASN A C 1
ATOM 869 O O . ASN A 1 109 ? -22.757 -12.958 11.110 1.00 50.84 109 ASN A O 1
ATOM 873 N N . ARG A 1 110 ? -24.480 -11.564 10.718 1.00 47.34 110 ARG A N 1
ATOM 874 C CA . ARG A 1 110 ? -25.369 -12.130 11.720 1.00 47.34 110 ARG A CA 1
ATOM 875 C C . ARG A 1 110 ? -25.872 -13.406 11.061 1.00 47.34 110 ARG A C 1
ATOM 877 O O . ARG A 1 110 ? -26.696 -13.333 10.158 1.00 47.34 110 ARG A O 1
ATOM 884 N N . GLU A 1 111 ? -25.249 -14.530 11.395 1.00 49.94 111 GLU A N 1
ATOM 885 C CA . GLU A 1 111 ? -25.915 -15.817 11.249 1.00 49.94 111 GLU A CA 1
ATOM 886 C C . GLU A 1 111 ? -27.163 -15.734 12.136 1.00 49.94 111 GLU A C 1
ATOM 888 O O . GLU A 1 111 ? -27.050 -15.467 13.336 1.00 49.94 111 GLU A O 1
ATOM 893 N N . ASP A 1 112 ? -28.321 -15.784 11.478 1.00 42.47 112 ASP A N 1
ATOM 894 C CA . ASP A 1 112 ? -29.663 -15.838 12.070 1.00 42.47 112 ASP A CA 1
ATOM 895 C C . ASP A 1 112 ? -29.891 -17.206 12.735 1.00 42.47 112 ASP A C 1
ATOM 897 O O . ASP A 1 112 ? -29.449 -18.224 12.145 1.00 42.47 112 ASP A O 1
#

Foldseek 3Di:
DAAVVRHAFWQWWKKWQQDPVLDPPDIDIDIAHNRNWDKDDWDFHDDQDATKIKTADPPAVVRVHHWDIDIDRQVQWDWDFPADDPDDPGGTIMTTHPDDDYTYHDDPPPPD

InterPro domains:
  IPR026403 Putative lipoprotein, rSAM/lipoprotein system [TIGR04134] (2-105)

Secondary structure (DSSP, 8-state):
-EETTS-B--S-EEEEE-STT--SSSEEEEE--TTS------EEEES-SS-EEEEE-SSGGGGTS-B--EEEEGGGSEEEEEEE-SSTTEEEEEEE-SS-PEEPBPP-----

Organism: NCBI:txid357276

pLDDT: mean 83.07, std 10.22, range [42.47, 93.5]

Mean predicted aligned error: 6.73 Å

Sequence (112 aa):
MTSDKDEPLKNIQVIVRQDWNNGVFPADTIYTDEKGEFKTEDLSIGGINEQKVYFNDIDGEENGGAFKSDSVLIKDMNQKKLEEGGHWYVGKFEFSPKGSIKLSKKEKNRED

Radius of gyration: 15.12 Å; Cα contacts (8 Å, |Δi|>4): 267; chains: 1; bounding box: 47×26×38 Å

Solvent-accessible surface area (backbone atoms only — not comparable to full-atom values): 6124 Å² total; per-residue (Å²): 48,20,35,83,82,72,43,53,32,38,63,33,35,35,38,38,31,35,27,54,85,50,37,87,62,56,57,50,80,48,54,21,38,85,69,8,48,56,69,52,64,84,38,74,29,59,47,82,54,74,15,40,32,35,40,37,57,81,62,27,62,82,55,83,42,40,42,46,66,49,73,46,46,55,70,72,32,40,76,44,80,76,44,87,38,102,47,87,56,25,29,29,33,35,45,34,70,73,60,80,50,67,40,49,66,51,77,77,76,75,81,127